Protein AF-A0A0S8DSU3-F1 (afdb_monomer_lite)

pLDDT: mean 87.46, std 10.52, range [51.84, 96.56]

Radius of gyration: 13.48 Å; chains: 1; bounding box: 37×21×32 Å

Foldseek 3Di:
DCQDLPWWFAWKWKDWLLFQIDIDPDRRVSNDHDDDDDDDDPVSSVVRVDDPVDTPDIDIDIHDRPPPPPPIDDDDDDDDPPDDDD

Secondary structure (DSSP, 8-state):
-B--TTSPP--EEEEETTTEEEE-SSTTGGG-BS-------GGGGGGGT--TTS---EEEEESBTTB----S--------------

Sequence (86 aa):
MNGSAANAADRVYVALSGTAVIYHDDPSATQIEGWTEWVIDLSAFGGFGVNLTNVDSITIGIGTQNAPVATGGTGVMYFDDIRLYR

Structure (mmCIF, N/CA/C/O backbone):
data_AF-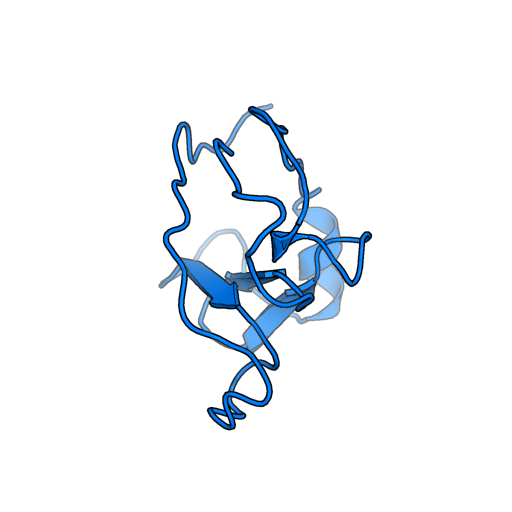A0A0S8DSU3-F1
#
_entry.id   AF-A0A0S8DSU3-F1
#
loop_
_atom_site.group_PDB
_atom_site.id
_atom_site.type_symbol
_atom_site.label_atom_id
_atom_site.label_alt_id
_atom_site.label_comp_id
_atom_site.label_asym_id
_atom_site.label_entity_id
_atom_site.label_seq_id
_atom_site.pdbx_PDB_ins_code
_atom_site.Cartn_x
_atom_site.Cartn_y
_atom_site.Cartn_z
_atom_site.occupancy
_atom_s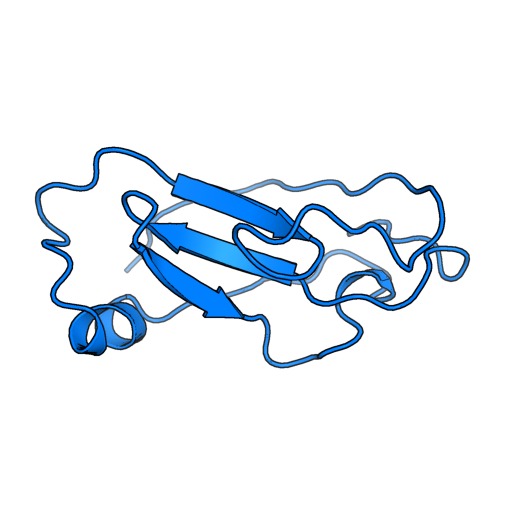ite.B_iso_or_equiv
_atom_site.auth_seq_id
_atom_site.auth_comp_id
_atom_site.auth_asym_id
_atom_site.auth_atom_id
_atom_site.pdbx_PDB_model_num
ATOM 1 N N . MET A 1 1 ? -2.363 2.760 -12.336 1.00 52.44 1 MET A N 1
ATOM 2 C CA . MET A 1 1 ? -0.931 2.716 -12.165 1.00 52.44 1 MET A CA 1
ATOM 3 C C . MET A 1 1 ? -0.350 3.094 -13.511 1.00 52.44 1 MET A C 1
ATOM 5 O O . MET A 1 1 ? -0.183 2.265 -14.376 1.00 52.44 1 MET A O 1
ATOM 9 N N . ASN A 1 2 ? -0.024 4.361 -13.752 1.00 51.84 2 ASN A N 1
ATOM 10 C CA . ASN A 1 2 ? 0.971 4.640 -14.796 1.00 51.84 2 ASN A CA 1
ATOM 11 C C . ASN A 1 2 ? 2.350 4.210 -14.256 1.00 51.84 2 ASN A C 1
ATOM 13 O O . ASN A 1 2 ? 3.227 5.045 -14.058 1.00 51.84 2 ASN A O 1
ATOM 17 N N . GLY A 1 3 ? 2.483 2.928 -13.895 1.00 59.28 3 GLY A N 1
ATOM 18 C CA . GLY A 1 3 ? 3.739 2.309 -13.517 1.00 59.28 3 GLY A CA 1
ATOM 19 C C . GLY A 1 3 ? 4.608 2.274 -14.761 1.00 59.28 3 GLY A C 1
ATOM 20 O O . GLY A 1 3 ? 4.167 1.834 -15.820 1.00 59.28 3 GLY A O 1
ATOM 21 N N . SER A 1 4 ? 5.811 2.826 -14.660 1.00 66.00 4 SER A N 1
ATOM 22 C CA . SER A 1 4 ? 6.784 2.741 -15.742 1.00 66.00 4 SER A CA 1
ATOM 23 C C . SER A 1 4 ? 7.381 1.338 -15.739 1.00 66.00 4 SER A C 1
ATOM 25 O O . SER A 1 4 ? 7.821 0.885 -14.684 1.00 66.00 4 SER A O 1
ATOM 27 N N . ALA A 1 5 ? 7.511 0.690 -16.899 1.00 69.94 5 ALA A N 1
ATOM 28 C CA . ALA A 1 5 ? 8.296 -0.545 -17.028 1.00 69.94 5 ALA A CA 1
ATOM 29 C C . ALA A 1 5 ? 9.763 -0.382 -16.577 1.00 69.94 5 ALA A C 1
ATOM 31 O O . ALA A 1 5 ? 10.450 -1.368 -16.324 1.00 69.94 5 ALA A O 1
ATOM 32 N N . ALA A 1 6 ? 10.254 0.860 -16.458 1.00 76.88 6 ALA A N 1
ATOM 33 C CA . ALA A 1 6 ? 11.573 1.156 -15.903 1.00 76.88 6 ALA A CA 1
ATOM 34 C C . ALA A 1 6 ? 11.638 1.063 -14.364 1.00 76.88 6 ALA A C 1
ATOM 36 O O . ALA A 1 6 ? 12.735 1.128 -13.808 1.00 76.88 6 ALA A O 1
ATOM 37 N N . ASN A 1 7 ? 10.505 0.922 -13.665 1.00 82.81 7 ASN A N 1
ATOM 38 C CA . ASN A 1 7 ? 10.503 0.650 -12.231 1.00 82.81 7 ASN A CA 1
ATOM 39 C C . ASN A 1 7 ? 11.183 -0.702 -11.960 1.00 82.81 7 ASN A C 1
ATOM 41 O O . ASN A 1 7 ? 10.964 -1.689 -12.667 1.00 82.81 7 ASN A O 1
ATOM 45 N N . ALA A 1 8 ? 11.994 -0.767 -10.904 1.00 87.31 8 ALA A N 1
ATOM 46 C CA . ALA A 1 8 ? 12.509 -2.046 -10.432 1.00 87.31 8 ALA A CA 1
ATOM 47 C C . ALA A 1 8 ? 11.359 -2.910 -9.896 1.00 87.31 8 ALA A C 1
ATOM 49 O O . ALA A 1 8 ? 10.465 -2.394 -9.220 1.00 87.31 8 ALA A O 1
ATOM 50 N N . ALA A 1 9 ? 11.403 -4.212 -10.179 1.00 88.69 9 ALA A N 1
ATOM 51 C CA . ALA A 1 9 ? 10.454 -5.176 -9.640 1.00 88.69 9 ALA A CA 1
ATOM 52 C C . ALA A 1 9 ? 10.546 -5.226 -8.111 1.00 88.69 9 ALA A C 1
ATOM 54 O O . ALA A 1 9 ? 11.623 -5.450 -7.556 1.00 88.69 9 ALA A O 1
ATOM 55 N N . ASP A 1 10 ? 9.413 -5.026 -7.447 1.00 90.00 10 ASP A N 1
ATOM 56 C CA . ASP A 1 10 ? 9.260 -5.187 -6.010 1.00 90.00 10 ASP A CA 1
ATOM 57 C C . ASP A 1 10 ? 7.790 -5.458 -5.658 1.00 90.00 10 ASP A C 1
ATOM 59 O O . ASP A 1 10 ? 6.866 -5.236 -6.453 1.00 90.00 10 ASP A O 1
ATOM 63 N N . ARG A 1 11 ? 7.581 -5.930 -4.433 1.00 91.88 11 ARG A N 1
ATOM 64 C CA . ARG A 1 11 ? 6.266 -6.241 -3.884 1.00 91.88 11 ARG A CA 1
ATOM 65 C C . ARG A 1 11 ? 5.587 -4.974 -3.388 1.00 91.88 11 ARG A C 1
ATOM 67 O O . ARG A 1 11 ? 6.235 -4.082 -2.846 1.00 91.88 11 ARG A O 1
ATOM 74 N N . VAL A 1 12 ? 4.266 -4.938 -3.485 1.00 93.56 12 VAL A N 1
ATOM 75 C CA . VAL A 1 12 ? 3.425 -3.908 -2.861 1.00 93.56 12 VAL A CA 1
ATOM 76 C C . VAL A 1 12 ? 2.619 -4.564 -1.743 1.00 93.56 12 VAL A C 1
ATOM 78 O O . VAL A 1 12 ? 2.214 -5.720 -1.876 1.00 93.56 12 VAL A O 1
ATOM 81 N N . TYR A 1 13 ? 2.406 -3.863 -0.630 1.00 95.69 13 TYR A N 1
ATOM 82 C CA . TYR A 1 13 ? 1.608 -4.361 0.489 1.00 95.69 13 TYR A CA 1
ATOM 83 C C . TYR A 1 13 ? 0.670 -3.299 1.070 1.00 95.69 13 TYR A C 1
ATOM 85 O O . TYR A 1 13 ? 0.956 -2.101 1.016 1.00 95.69 13 TYR A O 1
ATOM 93 N N . VAL A 1 14 ? -0.418 -3.763 1.688 1.00 96.56 14 VAL A N 1
ATOM 94 C CA . VAL A 1 14 ? -1.270 -2.989 2.597 1.00 96.56 14 VAL A CA 1
ATOM 95 C C . VAL A 1 14 ? -1.102 -3.539 4.004 1.00 96.56 14 VAL A C 1
ATOM 97 O O . VAL A 1 14 ? -1.134 -4.751 4.200 1.00 96.56 14 VAL A O 1
ATOM 100 N N . ALA A 1 15 ? -0.940 -2.659 4.990 1.00 95.62 15 ALA A N 1
ATOM 101 C CA . ALA A 1 15 ? -0.959 -3.034 6.396 1.00 95.62 15 ALA A CA 1
ATOM 102 C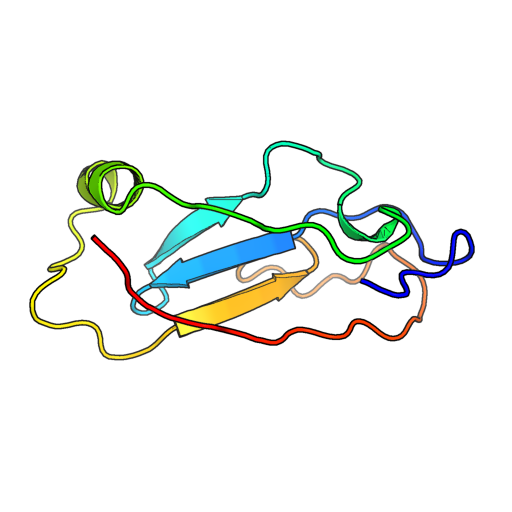 C . ALA A 1 15 ? -2.020 -2.252 7.174 1.00 95.62 15 ALA A C 1
ATOM 104 O O . ALA A 1 15 ? -2.111 -1.032 7.032 1.00 95.62 15 ALA A O 1
ATOM 105 N N . LEU A 1 16 ? -2.774 -2.945 8.028 1.00 95.06 16 LEU A N 1
ATOM 106 C CA . LEU A 1 16 ? -3.704 -2.329 8.978 1.00 95.06 16 LEU A CA 1
ATOM 107 C C . LEU A 1 16 ? -3.088 -2.284 10.373 1.00 95.06 16 LEU A C 1
ATOM 109 O O . LEU A 1 16 ? -2.495 -3.270 10.827 1.00 95.06 16 LEU A O 1
ATOM 113 N N . SER A 1 17 ? -3.214 -1.132 11.036 1.00 91.75 17 SER A N 1
ATOM 114 C CA . SER A 1 17 ? -2.692 -0.877 12.390 1.00 91.75 17 SER A CA 1
ATOM 115 C C . SER A 1 17 ? -1.221 -1.299 12.569 1.00 91.75 17 SER A C 1
ATOM 117 O O . SER A 1 17 ? -0.791 -1.682 13.653 1.00 91.75 17 SER A O 1
ATOM 119 N N . GLY A 1 18 ? -0.442 -1.265 11.480 1.00 87.31 18 GLY A N 1
ATOM 120 C CA . GLY A 1 18 ? 0.976 -1.628 11.447 1.00 87.31 18 GLY A CA 1
ATOM 121 C C . GLY A 1 18 ? 1.310 -3.120 11.584 1.00 87.31 18 GLY A C 1
ATOM 122 O O . GLY A 1 18 ? 2.490 -3.456 11.501 1.00 87.31 18 GLY A O 1
ATOM 123 N N . THR A 1 19 ? 0.338 -4.018 11.755 1.00 87.06 19 THR A N 1
ATOM 124 C CA . THR A 1 19 ? 0.603 -5.434 12.088 1.00 87.06 19 THR A CA 1
ATOM 125 C C . THR A 1 19 ? -0.007 -6.435 11.114 1.00 87.06 19 THR A C 1
ATOM 127 O O . THR A 1 19 ? 0.605 -7.468 10.849 1.00 87.06 19 THR A O 1
ATOM 130 N N . ALA A 1 20 ? -1.187 -6.150 10.563 1.00 93.94 20 ALA A N 1
ATOM 131 C CA . ALA A 1 20 ? -1.881 -7.071 9.671 1.00 93.94 20 ALA A CA 1
ATOM 132 C C . ALA A 1 20 ? -1.538 -6.746 8.215 1.00 93.94 20 ALA A C 1
ATOM 134 O O . ALA A 1 20 ? -2.058 -5.770 7.681 1.00 93.94 20 ALA A O 1
ATOM 135 N N . VAL A 1 21 ? -0.643 -7.525 7.600 1.00 95.38 21 VAL A N 1
ATOM 136 C CA . VAL A 1 21 ? -0.048 -7.220 6.287 1.00 95.38 21 VAL A CA 1
ATOM 137 C C . VAL A 1 21 ? -0.565 -8.159 5.213 1.00 95.38 21 VAL A C 1
ATOM 139 O O . VAL A 1 21 ? -0.423 -9.374 5.330 1.00 95.38 21 VAL A O 1
ATOM 142 N N . ILE A 1 22 ? -1.062 -7.587 4.124 1.00 96.50 22 ILE A N 1
ATOM 143 C CA . ILE A 1 22 ? -1.404 -8.309 2.904 1.00 96.50 22 ILE A CA 1
ATOM 144 C C . ILE A 1 22 ? -0.516 -7.804 1.777 1.00 96.50 22 ILE A C 1
ATOM 146 O O . ILE A 1 22 ? -0.450 -6.606 1.501 1.00 96.50 22 ILE A O 1
ATOM 150 N N . TYR A 1 23 ? 0.182 -8.736 1.141 1.00 96.56 23 TYR A N 1
ATOM 151 C CA . TYR A 1 23 ? 0.952 -8.484 -0.067 1.00 96.56 23 TYR A CA 1
ATOM 152 C C . TYR A 1 23 ? 0.054 -8.610 -1.294 1.00 96.56 23 TYR A C 1
ATOM 154 O O . TYR A 1 23 ? -0.870 -9.419 -1.301 1.00 96.56 23 TYR A O 1
ATOM 162 N N . HIS A 1 24 ? 0.339 -7.820 -2.325 1.00 96.31 24 HIS A N 1
ATOM 163 C CA . HIS A 1 24 ? -0.230 -8.042 -3.646 1.00 96.31 24 HIS A CA 1
ATOM 164 C C . HIS A 1 24 ? 0.228 -9.413 -4.173 1.00 96.31 24 HIS A C 1
ATOM 166 O O . HIS A 1 24 ? 1.379 -9.802 -3.956 1.00 96.31 24 HIS A O 1
ATOM 172 N N . ASP A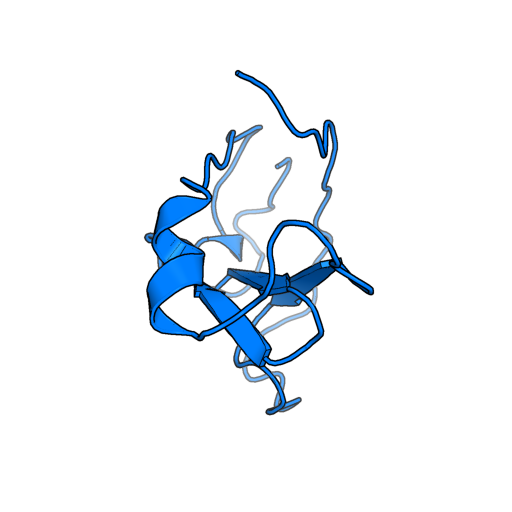 1 25 ? -0.660 -10.130 -4.863 1.00 96.12 25 ASP A N 1
ATOM 173 C CA . ASP A 1 25 ? -0.387 -11.496 -5.335 1.00 96.12 25 ASP A CA 1
ATOM 174 C C . ASP A 1 25 ? 0.756 -11.540 -6.360 1.00 96.12 25 ASP A C 1
ATOM 176 O O . ASP A 1 25 ? 1.551 -12.478 -6.382 1.00 96.12 25 ASP A O 1
ATOM 180 N N . ASP A 1 26 ? 0.859 -10.502 -7.194 1.00 94.38 26 ASP A N 1
ATOM 181 C CA . ASP A 1 26 ? 1.994 -10.297 -8.096 1.00 94.38 26 ASP A CA 1
ATOM 182 C C . ASP A 1 26 ? 3.228 -9.780 -7.320 1.00 94.38 26 ASP A C 1
ATOM 184 O O . ASP A 1 26 ? 3.204 -8.648 -6.817 1.00 94.38 26 ASP A O 1
ATOM 188 N N . PRO A 1 27 ? 4.333 -10.550 -7.245 1.00 92.50 27 PRO A N 1
ATOM 189 C CA . PRO A 1 27 ? 5.546 -10.126 -6.552 1.00 92.50 27 PRO A CA 1
ATOM 190 C C . PRO A 1 27 ? 6.319 -9.009 -7.274 1.00 92.50 27 PRO A C 1
ATOM 192 O O . PRO A 1 27 ? 7.256 -8.456 -6.700 1.00 92.50 27 PRO A O 1
ATOM 195 N N . SER A 1 28 ? 5.940 -8.690 -8.512 1.00 91.69 28 SER A N 1
ATOM 196 C CA . SER A 1 28 ? 6.463 -7.611 -9.355 1.00 91.69 28 SER A CA 1
ATOM 197 C C . SER A 1 28 ? 5.450 -6.478 -9.561 1.00 91.69 28 SER A C 1
ATOM 199 O O . SER A 1 28 ? 5.516 -5.754 -10.552 1.00 91.69 28 SER A O 1
ATOM 201 N N . ALA A 1 29 ? 4.530 -6.279 -8.609 1.00 92.50 29 ALA A N 1
ATOM 202 C CA . ALA A 1 29 ? 3.447 -5.295 -8.691 1.00 92.50 29 ALA A CA 1
ATOM 203 C C . ALA A 1 29 ? 3.887 -3.853 -9.032 1.00 92.50 29 ALA A C 1
ATOM 205 O O . ALA A 1 29 ? 3.108 -3.089 -9.600 1.00 92.50 29 ALA A O 1
ATOM 206 N N . THR A 1 30 ? 5.132 -3.460 -8.743 1.00 90.31 30 THR A N 1
ATOM 207 C CA . THR A 1 30 ? 5.686 -2.149 -9.144 1.00 90.31 30 THR A CA 1
ATOM 208 C C . THR A 1 30 ? 5.882 -1.966 -10.655 1.00 90.31 30 THR A C 1
ATOM 210 O O . THR A 1 30 ? 6.073 -0.831 -11.105 1.00 90.31 30 THR A O 1
ATOM 213 N N . GLN A 1 31 ? 5.847 -3.052 -11.430 1.00 90.56 31 GLN A N 1
ATOM 214 C CA . GLN A 1 31 ? 6.004 -3.067 -12.889 1.00 90.56 31 GLN A CA 1
ATOM 215 C C . GLN A 1 31 ? 4.677 -3.194 -13.640 1.00 90.56 31 GLN A C 1
ATOM 217 O O . GLN A 1 31 ? 4.674 -3.186 -14.869 1.00 90.56 31 GLN A O 1
ATOM 222 N N . ILE A 1 32 ? 3.552 -3.300 -12.927 1.00 90.75 32 ILE A N 1
ATOM 223 C CA . ILE A 1 32 ? 2.237 -3.341 -13.559 1.00 90.75 32 ILE A CA 1
ATOM 224 C C . ILE A 1 32 ? 1.977 -2.000 -14.255 1.00 90.75 32 ILE A C 1
ATOM 226 O O . ILE A 1 32 ? 1.920 -0.936 -13.627 1.00 90.75 32 ILE A O 1
ATOM 230 N N . GLU A 1 33 ? 1.808 -2.067 -15.571 1.00 87.38 33 GLU A N 1
ATOM 231 C CA . GLU A 1 33 ? 1.423 -0.932 -16.399 1.00 87.38 33 GLU A CA 1
ATOM 232 C C . GLU A 1 33 ? -0.098 -0.703 -16.338 1.00 87.38 33 GLU A C 1
ATOM 234 O O . GLU A 1 33 ? -0.893 -1.635 -16.237 1.00 87.38 33 GLU A O 1
ATOM 239 N N . GLY A 1 34 ? -0.528 0.552 -16.446 1.00 88.00 34 GLY A N 1
ATOM 240 C CA . GLY A 1 34 ? -1.943 0.943 -16.419 1.00 88.00 34 GLY A CA 1
ATOM 241 C C . GLY A 1 34 ? -2.647 0.919 -15.045 1.00 88.00 34 GLY A C 1
ATOM 242 O O . GLY A 1 34 ? -2.163 0.448 -14.016 1.00 88.00 34 GLY A O 1
ATOM 243 N N . TRP A 1 35 ? -3.832 1.534 -14.968 1.00 91.56 35 TRP A N 1
ATOM 244 C CA . TRP A 1 35 ? -4.711 1.446 -13.789 1.00 91.56 35 TRP A CA 1
ATOM 245 C C . TRP A 1 35 ? -5.198 0.025 -13.548 1.00 91.56 35 TRP A C 1
ATOM 247 O O . TRP A 1 35 ? -5.943 -0.523 -14.343 1.00 91.56 35 TRP A O 1
ATOM 257 N N . THR A 1 36 ? -4.738 -0.527 -12.423 1.00 92.38 36 THR A N 1
ATOM 258 C CA . THR A 1 36 ? -5.073 -1.852 -11.925 1.00 92.38 36 THR A CA 1
ATOM 259 C C . THR A 1 36 ? -5.749 -1.666 -10.582 1.00 92.38 36 THR A C 1
ATOM 261 O O . THR A 1 36 ? -5.195 -1.027 -9.685 1.00 92.38 36 THR A O 1
ATOM 264 N N . GLU A 1 37 ? -6.974 -2.165 -10.478 1.00 94.19 37 GLU A N 1
ATOM 265 C CA . GLU A 1 37 ? -7.703 -2.205 -9.220 1.00 94.19 37 GLU A CA 1
ATOM 266 C C . GLU A 1 37 ? -7.131 -3.329 -8.356 1.00 94.19 37 GLU A C 1
ATOM 268 O O . GLU A 1 37 ? -6.927 -4.445 -8.834 1.00 94.19 37 GLU A O 1
ATOM 273 N N . TRP A 1 38 ? -6.882 -3.036 -7.080 1.00 95.75 38 TRP A N 1
ATOM 274 C CA . TRP A 1 38 ? -6.483 -4.043 -6.108 1.00 95.75 38 TRP A CA 1
ATOM 275 C C . TRP A 1 38 ? -7.560 -4.180 -5.040 1.00 95.75 38 TRP A C 1
ATOM 277 O O . TRP A 1 38 ? -7.764 -3.294 -4.210 1.00 95.75 38 TRP A O 1
ATOM 287 N N . VAL A 1 39 ? -8.258 -5.310 -5.085 1.00 96.19 39 VAL A N 1
ATOM 288 C CA . VAL A 1 39 ? -9.311 -5.657 -4.137 1.00 96.19 39 VAL A CA 1
ATOM 289 C C . VAL A 1 39 ? -8.743 -6.589 -3.083 1.00 96.19 39 VAL A C 1
ATOM 291 O O . VAL A 1 39 ? -8.209 -7.646 -3.410 1.00 96.19 39 VAL A O 1
ATOM 294 N N . ILE A 1 40 ? -8.892 -6.213 -1.817 1.00 95.44 40 ILE A N 1
ATOM 295 C CA . ILE A 1 40 ? -8.500 -7.043 -0.680 1.00 95.44 40 ILE A CA 1
ATOM 296 C C . ILE A 1 40 ? -9.765 -7.391 0.096 1.00 95.44 40 ILE A C 1
ATOM 298 O O . ILE A 1 40 ? -10.441 -6.498 0.610 1.00 95.44 40 ILE A O 1
ATOM 302 N N . ASP A 1 41 ? -10.080 -8.684 0.196 1.00 94.81 41 ASP A N 1
ATOM 303 C CA . ASP A 1 41 ? -11.128 -9.139 1.106 1.00 94.81 41 ASP A CA 1
ATOM 304 C C . ASP A 1 41 ? -10.692 -8.835 2.544 1.00 94.81 41 ASP A C 1
ATOM 306 O O . ASP A 1 41 ? -9.638 -9.286 3.000 1.00 94.81 41 ASP A O 1
ATOM 310 N N . LEU A 1 42 ? -11.512 -8.077 3.277 1.00 92.88 42 LEU A N 1
ATOM 311 C CA . LEU A 1 42 ? -11.236 -7.747 4.671 1.00 92.88 42 LEU A CA 1
ATOM 312 C C . LEU A 1 42 ? -11.066 -8.995 5.548 1.00 92.88 42 LEU A C 1
ATOM 314 O O . LEU A 1 42 ? -10.343 -8.942 6.546 1.00 92.88 42 LEU A O 1
ATOM 318 N N . SER A 1 43 ? -11.679 -10.123 5.174 1.00 92.69 43 SER A N 1
ATOM 319 C CA . SER A 1 43 ? -11.509 -11.400 5.871 1.00 92.69 43 SER A CA 1
ATOM 320 C C . SER A 1 43 ? -10.051 -11.887 5.877 1.00 92.69 43 SER A C 1
ATOM 322 O O . SER A 1 43 ? -9.634 -12.533 6.843 1.00 92.69 43 SER A O 1
ATOM 324 N N . ALA A 1 44 ? -9.241 -11.497 4.883 1.00 92.88 44 ALA A N 1
ATOM 325 C CA . ALA A 1 44 ? -7.821 -11.839 4.795 1.00 92.88 44 ALA A CA 1
ATOM 326 C C . ALA A 1 44 ? -7.008 -11.275 5.972 1.00 92.88 44 ALA A C 1
ATOM 328 O O . ALA A 1 44 ? -6.024 -11.880 6.399 1.00 92.88 44 ALA A O 1
ATOM 329 N N . PHE A 1 45 ? -7.447 -10.157 6.560 1.00 92.44 45 PHE A N 1
ATOM 330 C CA . PHE A 1 45 ? -6.809 -9.597 7.750 1.00 92.44 45 PHE A CA 1
ATOM 331 C C . PHE A 1 45 ? -7.218 -10.314 9.050 1.00 92.44 45 PHE A C 1
ATOM 333 O O . PHE A 1 45 ? -6.543 -10.168 10.071 1.00 92.44 45 PHE A O 1
ATOM 340 N N . GLY A 1 46 ? -8.280 -11.128 9.039 1.00 87.00 46 GLY A N 1
ATOM 341 C CA . GLY A 1 46 ? -8.792 -11.818 10.229 1.00 87.00 46 GLY A CA 1
ATOM 342 C C . GLY A 1 46 ? -7.784 -12.783 10.864 1.00 87.00 46 GLY A 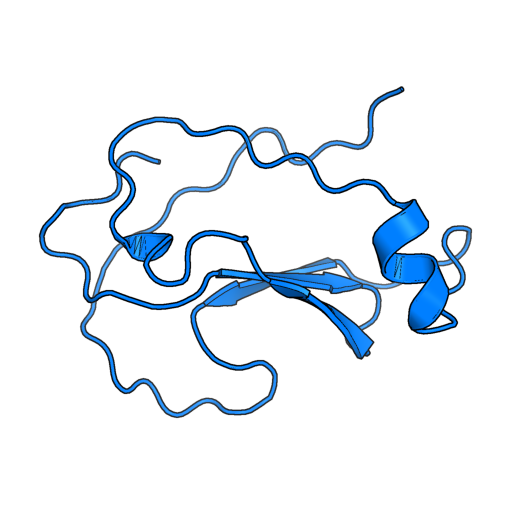C 1
ATOM 343 O O . GLY A 1 46 ? -7.743 -12.916 12.087 1.00 87.00 46 GLY A O 1
ATOM 344 N N . GLY A 1 47 ? -6.904 -13.386 10.056 1.00 85.88 47 GLY A N 1
ATOM 345 C CA . GLY A 1 47 ? -5.826 -14.259 10.538 1.00 85.88 47 GLY A CA 1
ATOM 346 C C . GLY A 1 47 ? -4.757 -13.546 11.378 1.00 85.88 47 GLY A C 1
ATOM 347 O O . GLY A 1 47 ? -4.004 -14.203 12.091 1.00 85.88 47 GLY A O 1
ATOM 348 N N . PHE A 1 48 ? -4.713 -12.211 11.335 1.00 85.62 48 PHE A N 1
ATOM 349 C CA . PHE A 1 48 ? -3.747 -11.388 12.069 1.00 85.62 48 PHE A CA 1
ATOM 350 C C . PHE A 1 48 ? -4.289 -10.873 13.412 1.00 85.62 48 PHE A C 1
ATOM 352 O O . PHE A 1 48 ? -3.578 -10.171 14.128 1.00 85.62 48 PHE A O 1
ATOM 359 N N . GLY A 1 49 ? -5.544 -11.188 13.759 1.00 86.06 49 GLY A N 1
ATOM 360 C CA . GLY A 1 49 ? -6.168 -10.734 15.006 1.00 86.06 49 GLY A CA 1
ATOM 361 C C . GLY A 1 49 ? -6.468 -9.230 15.058 1.00 86.06 49 GLY A C 1
ATOM 362 O O . GLY A 1 49 ? -6.680 -8.691 16.143 1.00 86.06 49 GLY A O 1
ATOM 363 N N . VAL A 1 50 ? -6.485 -8.540 13.911 1.00 89.69 50 VAL A N 1
ATOM 364 C CA . VAL A 1 50 ? -6.831 -7.114 13.848 1.00 89.69 50 VAL A CA 1
ATOM 365 C C . VAL A 1 50 ? -8.321 -6.906 14.120 1.00 89.69 50 VAL A C 1
ATOM 367 O O . VAL A 1 50 ? -9.174 -7.635 13.611 1.00 89.69 50 VAL A O 1
ATOM 370 N N . ASN A 1 51 ? -8.652 -5.879 14.904 1.00 90.69 51 ASN A N 1
ATOM 371 C CA . ASN A 1 51 ? -10.035 -5.462 15.076 1.00 90.69 51 ASN A CA 1
ATOM 372 C C . ASN A 1 51 ? -10.452 -4.536 13.923 1.00 90.69 51 ASN A C 1
ATOM 374 O O . ASN A 1 51 ? -10.160 -3.343 13.939 1.00 90.69 51 ASN A O 1
ATOM 378 N N . LEU A 1 52 ? -11.183 -5.076 12.947 1.00 91.06 52 LEU A N 1
ATOM 379 C CA . LEU A 1 52 ? -11.673 -4.311 11.794 1.00 91.06 52 LEU A CA 1
ATOM 380 C C . LEU A 1 52 ? -12.676 -3.205 12.162 1.00 91.06 52 LEU A C 1
ATOM 382 O O . LEU A 1 52 ? -12.937 -2.330 11.341 1.00 91.06 52 LEU A O 1
ATOM 386 N N . THR A 1 53 ? -13.219 -3.201 13.385 1.00 92.38 53 THR A N 1
ATOM 387 C CA . THR A 1 53 ? -14.057 -2.097 13.881 1.00 92.38 53 THR A CA 1
ATOM 388 C C . THR A 1 53 ? -13.245 -0.973 14.533 1.00 92.38 53 THR A C 1
ATOM 390 O O . THR A 1 53 ? -13.837 0.015 14.956 1.00 92.38 53 THR A O 1
ATOM 393 N N . ASN A 1 54 ? -11.923 -1.129 14.676 1.00 91.94 54 ASN A N 1
ATOM 394 C CA . ASN A 1 54 ? -11.023 -0.158 15.301 1.00 91.94 54 ASN A CA 1
ATOM 395 C C . ASN A 1 54 ? -9.641 -0.184 14.621 1.00 91.94 54 ASN A C 1
ATOM 397 O O . ASN A 1 54 ? -8.670 -0.714 15.165 1.00 91.94 54 ASN A O 1
ATOM 401 N N . VAL A 1 55 ? -9.583 0.355 13.404 1.00 91.56 55 VAL A N 1
ATOM 402 C CA . VAL A 1 55 ? -8.353 0.487 12.614 1.00 91.56 55 VAL A CA 1
ATOM 403 C C . VAL A 1 55 ? -7.788 1.892 12.802 1.00 91.56 55 VAL A C 1
ATOM 405 O O . VAL A 1 55 ? -8.453 2.869 12.465 1.00 91.56 55 VAL A O 1
ATOM 408 N N . ASP A 1 56 ? -6.554 1.987 13.298 1.00 92.50 56 ASP A N 1
ATOM 409 C CA . ASP A 1 56 ? -5.917 3.276 13.610 1.00 92.50 56 ASP A CA 1
ATOM 410 C C . ASP A 1 56 ? -5.132 3.845 12.418 1.00 92.50 56 ASP A C 1
ATOM 412 O O . ASP A 1 56 ? -4.941 5.056 12.299 1.00 92.50 56 ASP A O 1
ATOM 416 N N . SER A 1 57 ? -4.652 2.973 11.527 1.00 94.31 57 SER A N 1
ATOM 417 C CA . SER A 1 57 ? -3.879 3.360 10.349 1.00 94.31 57 SER A CA 1
ATOM 418 C C . SER A 1 57 ? -4.001 2.353 9.211 1.00 94.31 57 SER A C 1
ATOM 420 O O . SER A 1 57 ? -4.199 1.153 9.422 1.00 94.31 57 SER A O 1
ATOM 422 N N . ILE A 1 58 ? -3.843 2.871 7.994 1.00 94.62 58 ILE A N 1
ATOM 423 C CA . ILE A 1 58 ? -3.679 2.099 6.766 1.00 94.62 58 ILE A CA 1
ATOM 424 C C . ILE A 1 58 ? -2.339 2.510 6.164 1.00 94.62 58 ILE A C 1
ATOM 426 O O . ILE A 1 58 ? -2.109 3.690 5.897 1.00 94.62 58 ILE A O 1
ATOM 430 N N . THR A 1 59 ? -1.465 1.536 5.941 1.00 95.19 59 THR A N 1
ATOM 431 C CA . THR A 1 59 ? -0.174 1.739 5.281 1.00 95.19 59 THR A CA 1
ATOM 432 C C . THR A 1 59 ? -0.209 1.076 3.920 1.00 95.19 59 THR A C 1
ATOM 434 O O . THR A 1 59 ? -0.484 -0.115 3.845 1.00 95.19 59 THR A O 1
ATOM 437 N N . ILE A 1 60 ? 0.140 1.814 2.870 1.00 94.94 60 ILE A N 1
ATOM 438 C CA . ILE A 1 60 ? 0.502 1.246 1.569 1.00 94.94 60 ILE A CA 1
ATOM 439 C C . ILE A 1 60 ? 2.020 1.340 1.461 1.00 94.94 60 ILE A C 1
ATOM 441 O O . ILE A 1 60 ? 2.581 2.425 1.622 1.00 94.94 60 ILE A O 1
ATOM 445 N N . GLY A 1 61 ? 2.688 0.211 1.245 1.00 92.44 61 GLY A N 1
ATOM 446 C CA . GLY A 1 61 ? 4.145 0.147 1.192 1.00 92.44 61 GLY A CA 1
ATOM 447 C C . GLY A 1 61 ? 4.665 -0.645 0.001 1.00 92.44 61 GLY A C 1
ATOM 448 O O . GLY A 1 61 ? 3.957 -1.462 -0.582 1.00 92.44 61 GLY A O 1
ATOM 449 N N . ILE A 1 62 ? 5.923 -0.383 -0.343 1.00 91.00 62 ILE A N 1
ATOM 450 C CA . ILE A 1 62 ? 6.692 -1.114 -1.353 1.00 91.00 62 ILE A CA 1
ATOM 451 C C . ILE A 1 62 ? 7.827 -1.838 -0.626 1.00 91.00 62 ILE A C 1
ATOM 453 O O . ILE A 1 62 ? 8.430 -1.279 0.294 1.00 91.00 62 ILE A O 1
ATOM 457 N N . GLY A 1 63 ? 8.096 -3.079 -1.014 1.00 89.69 63 GLY A N 1
ATOM 458 C CA . GLY A 1 63 ? 9.134 -3.909 -0.425 1.00 89.69 63 GLY A CA 1
ATOM 459 C C . GLY A 1 63 ? 8.653 -4.733 0.762 1.00 89.69 63 GLY A C 1
ATOM 460 O O . GLY A 1 63 ? 7.525 -5.223 0.814 1.00 89.69 63 GLY A O 1
ATOM 461 N N . THR A 1 64 ? 9.543 -4.948 1.727 1.00 89.19 64 THR A N 1
ATOM 462 C CA . THR A 1 64 ? 9.261 -5.780 2.903 1.00 89.19 64 THR A CA 1
ATOM 463 C C . THR A 1 64 ? 8.884 -4.896 4.090 1.00 89.19 64 THR A C 1
ATOM 465 O O . THR A 1 64 ? 9.634 -3.986 4.441 1.00 89.19 64 THR A O 1
ATOM 468 N N . GLN A 1 65 ? 7.736 -5.153 4.728 1.00 88.50 65 GLN A N 1
ATOM 469 C CA . GLN A 1 65 ? 7.295 -4.344 5.866 1.00 88.50 65 GLN A CA 1
ATOM 470 C C . GLN A 1 65 ? 8.357 -4.367 6.977 1.00 88.50 65 GLN A C 1
ATOM 472 O O . GLN A 1 65 ? 8.925 -5.415 7.277 1.00 88.50 65 GLN A O 1
ATOM 477 N N . ASN A 1 66 ? 8.627 -3.208 7.585 1.00 84.44 66 ASN A N 1
ATOM 478 C CA . ASN A 1 66 ? 9.624 -3.023 8.649 1.00 84.44 66 ASN A CA 1
ATOM 479 C C . ASN A 1 66 ? 11.075 -3.369 8.254 1.00 84.44 66 ASN A C 1
ATOM 481 O O . ASN A 1 66 ? 11.955 -3.375 9.113 1.00 84.44 66 ASN A O 1
ATOM 485 N N . ALA A 1 67 ? 11.352 -3.606 6.970 1.00 82.19 67 ALA A N 1
ATOM 486 C CA . ALA A 1 67 ? 12.689 -3.845 6.446 1.00 82.19 67 ALA A CA 1
ATOM 487 C C . ALA A 1 67 ? 12.995 -2.802 5.356 1.00 82.19 67 ALA A C 1
ATOM 489 O O . ALA A 1 67 ? 12.736 -3.038 4.177 1.00 82.19 67 ALA A O 1
ATOM 490 N N . PRO A 1 68 ? 13.556 -1.637 5.729 1.00 62.31 68 PRO A N 1
ATOM 491 C CA . PRO A 1 68 ? 13.715 -0.481 4.841 1.00 62.31 68 PRO A CA 1
ATOM 492 C C . PRO A 1 68 ? 14.841 -0.635 3.804 1.00 62.31 68 PRO A C 1
ATOM 494 O O . PRO A 1 68 ? 15.290 0.356 3.232 1.00 62.31 68 PRO A O 1
ATOM 497 N N . VAL A 1 69 ? 15.347 -1.850 3.570 1.00 63.00 69 VAL A N 1
ATOM 498 C CA . VAL A 1 69 ? 16.408 -2.068 2.585 1.00 63.00 69 VAL A CA 1
ATOM 499 C C . VAL A 1 69 ? 15.788 -1.977 1.196 1.00 63.00 69 VAL A C 1
ATOM 501 O O . VAL A 1 69 ? 15.226 -2.945 0.692 1.00 63.00 69 VAL A O 1
ATOM 504 N N . ALA A 1 70 ? 15.900 -0.806 0.573 1.00 61.03 70 ALA A N 1
ATOM 505 C CA . ALA A 1 70 ? 15.596 -0.637 -0.837 1.00 61.03 70 ALA A CA 1
ATOM 506 C C . ALA A 1 70 ? 16.632 -1.425 -1.653 1.00 61.03 70 ALA A C 1
ATOM 508 O O . ALA A 1 70 ? 17.729 -0.943 -1.925 1.00 61.03 70 ALA A O 1
ATOM 509 N N . THR A 1 71 ? 16.306 -2.663 -2.018 1.00 62.75 71 THR A N 1
ATOM 510 C CA . THR A 1 71 ? 17.087 -3.436 -2.996 1.00 62.75 71 THR A CA 1
ATOM 511 C C . THR A 1 71 ? 16.735 -3.060 -4.441 1.00 62.75 71 THR A C 1
ATOM 513 O O . THR A 1 71 ? 17.303 -3.625 -5.371 1.00 62.75 71 THR A O 1
ATOM 516 N N . GLY A 1 72 ? 15.790 -2.130 -4.632 1.00 68.19 72 GLY A N 1
ATOM 517 C CA . GLY A 1 72 ? 15.280 -1.677 -5.927 1.00 68.19 72 GLY A CA 1
ATOM 518 C C . GLY A 1 72 ? 15.808 -0.311 -6.387 1.00 68.19 72 GLY A C 1
ATOM 519 O O . GLY A 1 72 ? 16.650 0.316 -5.748 1.00 68.19 72 GLY A O 1
ATOM 520 N N . GLY A 1 73 ? 15.303 0.141 -7.535 1.00 76.12 73 GLY A N 1
ATOM 521 C CA . GLY A 1 73 ? 15.579 1.450 -8.131 1.00 76.12 73 GLY A CA 1
ATOM 522 C C . GLY A 1 73 ? 14.596 2.539 -7.691 1.00 76.12 73 GLY A C 1
ATOM 523 O O . GLY A 1 73 ? 13.691 2.303 -6.893 1.00 76.12 73 GLY A O 1
ATOM 524 N N . THR A 1 74 ? 14.764 3.748 -8.226 1.00 78.44 74 THR A N 1
ATOM 525 C CA . THR A 1 74 ? 13.859 4.879 -7.981 1.00 78.44 74 THR A CA 1
ATOM 526 C C . THR A 1 74 ? 12.740 4.925 -9.019 1.00 78.44 74 THR A C 1
ATOM 528 O O . THR A 1 74 ? 12.946 4.624 -10.192 1.00 78.44 74 THR A O 1
ATOM 531 N N . GLY A 1 75 ? 11.548 5.328 -8.588 1.00 81.94 75 GLY A N 1
ATOM 532 C CA . GLY A 1 75 ? 10.367 5.400 -9.441 1.00 81.94 75 GLY A CA 1
ATOM 533 C C . GLY A 1 75 ? 9.249 6.200 -8.787 1.00 81.94 75 GLY A C 1
ATOM 534 O O . GLY A 1 75 ? 9.353 6.597 -7.624 1.00 81.94 75 GLY A O 1
ATOM 535 N N . VAL A 1 76 ? 8.180 6.444 -9.541 1.00 85.81 76 VAL A N 1
ATOM 536 C CA . VAL A 1 76 ? 6.972 7.120 -9.051 1.00 85.81 76 VAL A CA 1
ATOM 537 C C . VAL A 1 76 ? 5.803 6.153 -9.154 1.00 85.81 76 VAL A C 1
ATOM 539 O O . VAL A 1 76 ? 5.595 5.536 -10.197 1.00 85.81 76 VAL A O 1
ATOM 54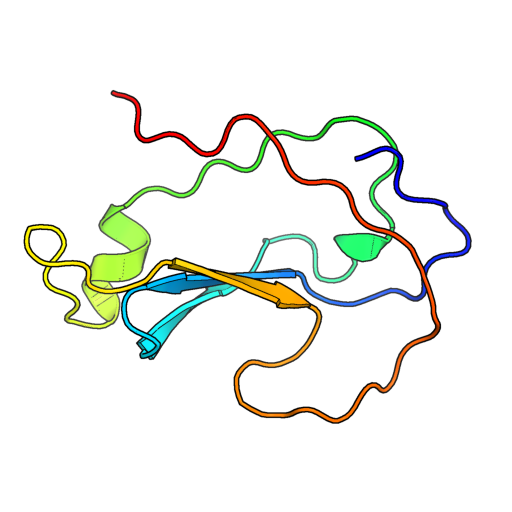2 N N . MET A 1 77 ? 5.039 6.043 -8.070 1.00 87.75 77 MET A N 1
ATOM 543 C CA . MET A 1 77 ? 3.809 5.257 -8.004 1.00 87.75 77 MET A CA 1
ATOM 544 C C . MET A 1 77 ? 2.640 6.177 -7.660 1.00 87.75 77 MET A C 1
ATOM 546 O O . MET A 1 77 ? 2.780 7.089 -6.846 1.00 87.75 77 MET A O 1
ATOM 550 N N . TYR A 1 78 ? 1.490 5.921 -8.280 1.00 90.88 78 TYR A N 1
ATOM 551 C CA . TYR A 1 78 ? 0.248 6.657 -8.053 1.00 90.88 78 TYR A CA 1
ATOM 552 C C . TYR A 1 78 ? -0.811 5.708 -7.497 1.00 90.88 78 TYR A C 1
ATOM 554 O O . TYR A 1 78 ? -1.008 4.620 -8.043 1.00 90.88 78 TYR A O 1
ATOM 562 N N . PHE A 1 79 ? -1.502 6.154 -6.451 1.00 93.50 79 PHE A N 1
ATOM 563 C CA . PHE A 1 79 ? -2.595 5.447 -5.790 1.00 93.50 79 PHE A CA 1
ATOM 564 C C . PHE A 1 79 ? -3.803 6.379 -5.735 1.00 93.50 79 PHE A C 1
ATOM 566 O O . PHE A 1 79 ? -3.635 7.566 -5.456 1.00 93.50 79 PHE A O 1
ATOM 573 N N . ASP A 1 80 ? -4.988 5.849 -6.014 1.00 95.75 80 ASP A N 1
ATOM 574 C CA . ASP A 1 80 ? -6.240 6.605 -6.016 1.00 95.75 80 ASP A CA 1
ATOM 575 C C . ASP A 1 80 ? -7.416 5.686 -5.645 1.00 95.75 80 ASP A C 1
ATOM 577 O O . ASP A 1 80 ? -7.229 4.471 -5.530 1.00 95.75 80 ASP A O 1
ATOM 581 N N . ASP A 1 81 ? -8.602 6.261 -5.430 1.00 96.25 81 ASP A N 1
ATOM 582 C CA . ASP A 1 81 ? -9.858 5.555 -5.129 1.00 96.25 81 ASP A CA 1
ATOM 583 C C . ASP A 1 81 ? -9.771 4.575 -3.939 1.00 96.25 81 ASP A C 1
ATOM 585 O O . ASP A 1 81 ? -10.427 3.530 -3.899 1.00 96.25 81 ASP A O 1
ATOM 589 N N . ILE A 1 82 ? -8.987 4.935 -2.916 1.00 95.00 82 ILE A N 1
ATOM 590 C CA . ILE A 1 82 ? -8.879 4.158 -1.675 1.00 95.00 82 ILE A CA 1
ATOM 591 C C . ILE A 1 82 ? -10.215 4.233 -0.934 1.00 95.00 82 ILE A C 1
ATOM 593 O O . ILE A 1 82 ? -10.558 5.251 -0.327 1.00 95.00 82 ILE A O 1
ATOM 597 N N . ARG A 1 83 ? -10.972 3.136 -0.974 1.00 94.44 83 ARG A N 1
ATOM 598 C CA . ARG A 1 83 ? -12.322 3.072 -0.416 1.00 94.44 83 ARG A CA 1
ATOM 599 C C . ARG A 1 83 ? -12.635 1.708 0.172 1.00 94.44 83 ARG A C 1
ATOM 601 O O . ARG A 1 83 ? -12.177 0.678 -0.314 1.00 94.44 83 ARG A O 1
ATOM 608 N N . LEU A 1 84 ? -13.511 1.720 1.168 1.00 93.06 84 LEU A N 1
ATOM 609 C CA . LEU A 1 84 ? -14.265 0.542 1.561 1.00 93.06 84 LEU A CA 1
ATOM 610 C C . LEU A 1 84 ? -15.545 0.485 0.725 1.00 93.06 84 LEU A C 1
ATOM 612 O O . LEU A 1 84 ? -16.230 1.497 0.570 1.00 93.06 84 LEU A O 1
ATOM 616 N N . TYR A 1 85 ? -15.878 -0.689 0.205 1.00 88.94 85 TYR A N 1
ATOM 617 C CA . TYR A 1 85 ? -17.108 -0.914 -0.547 1.00 88.94 85 TYR A CA 1
ATOM 618 C C . TYR A 1 85 ? -17.706 -2.282 -0.194 1.00 88.94 85 TYR A C 1
ATOM 620 O O . TYR A 1 85 ? -17.071 -3.075 0.504 1.00 88.94 85 TYR A O 1
ATOM 628 N N . ARG A 1 86 ? -18.958 -2.512 -0.598 1.00 81.69 86 ARG A N 1
ATOM 629 C CA . ARG A 1 86 ? -19.762 -3.683 -0.231 1.00 81.69 86 ARG A CA 1
ATOM 630 C C . ARG A 1 86 ? -20.347 -4.354 -1.461 1.00 81.69 86 ARG A C 1
ATOM 632 O O . ARG A 1 86 ? -20.720 -3.603 -2.388 1.00 81.69 86 ARG A O 1
#